Protein AF-A0A267FD23-F1 (afdb_monomer)

Secondary structure (DSSP, 8-state):
--S-SSSTT-------SSPPTT-S---------GGGHHHHHHHHHHHHHHHTTTTTTHHHHTTT--HHHHHHHHHHHHHHHHHHHHHHH--TTGGGGSTTS----

Nearest PDB structures (foldseek):
  6ls4-assembly1_D  TM=9.966E-01  e=1.491E-08  Sus scrofa
  5fnv-assembly1_D  TM=9.984E-01  e=2.695E-08  Rattus norvegicus
  6tiy-assembly1_B  TM=9.929E-01  e=4.327E-08  Drosophila melanogaster
  6mzg-assembly1_B  TM=1.001E+00  e=6.947E-08  Sus scrofa
  7l05-assembly1_D  TM=1.000E+00  e=1.051E-07  Sus scrofa

Solvent-accessible surface area (backbone atoms only — not comparable to full-atom values): 6998 Å² total; per-residue (Å²): 129,96,64,70,76,71,51,75,82,76,78,82,86,87,86,73,94,76,58,63,92,97,46,91,72,84,86,85,88,87,79,93,54,53,71,57,35,59,58,51,51,56,50,47,56,54,47,51,63,37,56,79,66,55,58,74,46,64,69,47,45,71,77,70,48,59,75,63,58,57,54,51,52,52,48,55,53,51,49,55,38,48,53,30,50,51,64,66,73,56,51,66,82,58,63,86,74,66,90,78,82,87,88,88,134

Foldseek 3Di:
DQDAPQDPPPDDDDDDPDDDPPDPDDDDDDDDALCCLVVLVVVLVVLCVCVVVCHPVCVVVVVPDDNVVSVVVSVVSVVSNVVSVCSVPDHNVNVVPPPPDDDDD

Structure (mmCIF, N/CA/C/O backbone):
data_AF-A0A267FD23-F1
#
_entry.id   AF-A0A267FD23-F1
#
loop_
_atom_site.group_PDB
_atom_site.id
_atom_site.type_symbol
_atom_site.label_atom_id
_atom_site.label_alt_id
_atom_site.label_comp_id
_atom_site.label_asym_id
_atom_site.label_entity_id
_atom_site.label_seq_id
_atom_site.pdbx_PDB_ins_code
_atom_site.Cartn_x
_atom_site.Cartn_y
_atom_site.Cartn_z
_atom_site.occupancy
_atom_site.B_iso_or_equiv
_atom_site.auth_seq_id
_atom_site.auth_comp_id
_atom_site.auth_asym_id
_atom_site.auth_atom_id
_atom_site.pdbx_PDB_model_num
ATOM 1 N N . SER A 1 1 ? 4.805 15.159 -13.056 1.00 72.25 1 SER A N 1
ATOM 2 C CA . SER A 1 1 ? 5.492 13.941 -13.534 1.00 72.25 1 SER A CA 1
ATOM 3 C C . SER A 1 1 ? 4.893 12.730 -12.817 1.00 72.25 1 SER A C 1
ATOM 5 O O . SER A 1 1 ? 4.362 12.931 -11.737 1.00 72.25 1 SER A O 1
ATOM 7 N N . TYR A 1 2 ? 4.909 11.516 -13.390 1.00 90.62 2 TYR A N 1
ATOM 8 C CA . TYR A 1 2 ? 4.433 10.282 -12.711 1.00 90.62 2 TYR A CA 1
ATOM 9 C C . TYR A 1 2 ? 5.561 9.459 -12.070 1.00 90.62 2 TYR A C 1
ATOM 11 O O . TYR A 1 2 ? 5.297 8.555 -11.284 1.00 90.62 2 TYR A O 1
ATOM 19 N N . PHE A 1 3 ? 6.808 9.758 -12.426 1.00 94.81 3 PHE A N 1
ATOM 20 C CA . PHE A 1 3 ? 7.998 9.203 -11.796 1.00 94.81 3 PHE A CA 1
ATOM 21 C C . PHE A 1 3 ? 8.659 10.327 -11.009 1.00 94.81 3 PHE A C 1
ATOM 23 O O . PHE A 1 3 ? 8.787 11.437 -11.535 1.00 94.81 3 PHE A O 1
ATOM 30 N N . VAL A 1 4 ? 9.047 10.035 -9.769 1.00 93.06 4 VAL A N 1
ATOM 31 C CA . VAL A 1 4 ? 9.731 10.995 -8.900 1.00 93.06 4 VAL A CA 1
ATOM 32 C C . VAL A 1 4 ? 11.046 11.439 -9.532 1.00 93.06 4 VAL A C 1
ATOM 34 O O . VAL A 1 4 ? 11.776 10.624 -10.101 1.00 93.06 4 VAL A O 1
ATOM 37 N N . GLU A 1 5 ? 11.316 12.738 -9.469 1.00 90.31 5 GLU A N 1
ATOM 38 C CA . GLU A 1 5 ? 12.475 13.356 -10.127 1.00 90.31 5 GLU A CA 1
ATOM 39 C C . GLU A 1 5 ? 13.758 13.186 -9.307 1.00 90.31 5 GLU A C 1
ATOM 41 O O . GLU A 1 5 ? 14.847 13.108 -9.870 1.00 90.31 5 GLU A O 1
ATOM 46 N N . TRP A 1 6 ? 13.602 13.037 -7.994 1.00 88.81 6 TRP A N 1
ATOM 47 C CA . TRP A 1 6 ? 14.671 12.870 -7.020 1.00 88.81 6 TRP A CA 1
ATOM 48 C C . TRP A 1 6 ? 15.291 11.457 -6.988 1.00 88.81 6 TRP A C 1
ATOM 50 O O . TRP A 1 6 ? 16.418 11.280 -6.541 1.00 88.81 6 TRP A O 1
ATOM 60 N N . ILE A 1 7 ? 14.636 10.446 -7.585 1.00 91.62 7 ILE A N 1
ATOM 61 C CA . ILE A 1 7 ? 15.263 9.133 -7.844 1.00 91.62 7 ILE A CA 1
ATOM 62 C C . ILE A 1 7 ? 15.610 9.004 -9.335 1.00 91.62 7 ILE A C 1
ATOM 64 O O . ILE A 1 7 ? 14.776 8.562 -10.138 1.00 91.62 7 ILE A O 1
ATOM 68 N N . PRO A 1 8 ? 16.849 9.321 -9.748 1.00 93.06 8 PRO A N 1
ATOM 69 C CA . PRO A 1 8 ? 17.243 9.223 -11.144 1.00 93.06 8 PRO A CA 1
ATOM 70 C C . PRO A 1 8 ? 17.306 7.761 -11.606 1.00 93.06 8 PRO A C 1
ATOM 72 O O . PRO A 1 8 ? 17.787 6.870 -10.907 1.00 93.06 8 PRO A O 1
ATOM 75 N N . ASN A 1 9 ? 16.895 7.504 -12.851 1.00 93.81 9 ASN A N 1
ATOM 76 C CA . ASN A 1 9 ? 16.937 6.170 -13.470 1.00 93.81 9 ASN A CA 1
ATOM 77 C C . ASN A 1 9 ? 16.197 5.078 -12.661 1.00 93.81 9 ASN A C 1
ATOM 79 O O . ASN A 1 9 ? 16.642 3.923 -12.644 1.00 93.81 9 ASN A O 1
ATOM 83 N N . ASN A 1 10 ? 15.085 5.439 -12.014 1.00 95.38 10 ASN A N 1
ATOM 84 C CA . ASN A 1 10 ? 14.261 4.581 -11.150 1.00 95.38 10 ASN A CA 1
ATOM 85 C C . ASN A 1 10 ? 13.493 3.456 -11.873 1.00 95.38 10 ASN A C 1
ATOM 87 O O . ASN A 1 10 ? 12.913 2.592 -11.221 1.00 95.38 10 ASN A O 1
ATOM 91 N N . VAL A 1 11 ? 13.528 3.405 -13.208 1.00 97.19 11 VAL A N 1
ATOM 92 C CA . VAL A 1 11 ? 12.970 2.298 -13.998 1.00 97.19 11 VAL A CA 1
ATOM 93 C C . VAL A 1 11 ? 14.097 1.399 -14.501 1.00 97.19 11 VAL A C 1
ATOM 95 O O . VAL A 1 11 ? 14.944 1.820 -15.291 1.00 97.19 11 VAL A O 1
ATOM 98 N N . LYS A 1 12 ? 14.095 0.135 -14.065 1.00 97.56 12 LYS A N 1
ATOM 99 C CA . LYS A 1 12 ? 15.013 -0.911 -14.541 1.00 97.56 12 LYS A CA 1
ATOM 100 C C . LYS A 1 12 ? 14.244 -1.976 -15.307 1.00 97.56 12 LYS A C 1
ATOM 102 O O . LYS A 1 12 ? 13.106 -2.294 -14.979 1.00 97.56 12 LYS A O 1
ATOM 107 N N . THR A 1 13 ? 14.875 -2.529 -16.336 1.00 97.81 13 THR A N 1
ATOM 108 C CA . THR A 1 13 ? 14.287 -3.578 -17.173 1.00 97.81 13 THR A CA 1
ATOM 109 C C . THR A 1 13 ? 15.227 -4.774 -17.244 1.00 97.81 13 THR A C 1
ATOM 111 O O . THR A 1 13 ? 16.447 -4.617 -17.262 1.00 97.81 13 THR A O 1
ATOM 114 N N . ALA A 1 14 ? 14.650 -5.974 -17.264 1.00 98.12 14 ALA A N 1
ATOM 115 C CA . ALA A 1 14 ? 15.361 -7.230 -17.456 1.00 98.12 14 ALA A CA 1
ATOM 116 C C . ALA A 1 14 ? 14.642 -8.043 -18.536 1.00 98.12 14 ALA A C 1
ATOM 118 O O . ALA A 1 14 ? 13.412 -8.027 -18.619 1.00 98.12 14 ALA A O 1
ATOM 119 N N . VAL A 1 15 ? 15.413 -8.746 -19.362 1.00 97.94 15 VAL A N 1
ATOM 120 C CA . VAL A 1 15 ? 14.900 -9.599 -20.439 1.00 97.94 15 VAL A CA 1
ATOM 121 C C . VAL A 1 15 ? 15.301 -11.036 -20.139 1.00 97.94 15 VAL A C 1
ATOM 123 O O . VAL A 1 15 ? 16.446 -11.300 -19.780 1.00 97.94 15 VAL A O 1
ATOM 126 N N . CYS A 1 16 ? 14.344 -11.953 -20.259 1.00 97.38 16 CYS A N 1
ATOM 127 C CA . CYS A 1 16 ? 14.546 -13.381 -20.055 1.00 97.38 16 CYS A CA 1
ATOM 128 C C . CYS A 1 16 ? 14.246 -14.127 -21.358 1.00 97.38 16 CYS A C 1
ATOM 130 O O . CYS A 1 16 ? 13.179 -13.935 -21.943 1.00 97.38 16 CYS A O 1
ATOM 132 N N . ASP A 1 17 ? 15.160 -15.003 -21.776 1.00 97.62 17 ASP A N 1
ATOM 133 C CA . ASP A 1 17 ? 15.027 -15.787 -23.012 1.00 97.62 17 ASP A CA 1
ATOM 134 C C . ASP A 1 17 ? 14.012 -16.936 -22.897 1.00 97.62 17 ASP A C 1
ATOM 136 O O . ASP A 1 17 ? 13.594 -17.503 -23.907 1.00 97.62 17 ASP A O 1
ATOM 140 N N . ILE A 1 18 ? 13.615 -17.302 -21.674 1.00 97.38 18 ILE A N 1
ATOM 141 C CA . ILE A 1 18 ? 12.688 -18.404 -21.408 1.00 97.38 18 ILE A CA 1
ATOM 142 C C . ILE A 1 18 ? 11.282 -17.826 -21.176 1.00 97.38 18 ILE A C 1
ATOM 144 O O . ILE A 1 18 ? 11.021 -17.283 -20.098 1.00 97.38 18 ILE A O 1
ATOM 148 N N . PRO A 1 19 ? 10.351 -17.939 -22.145 1.00 96.94 19 PRO A N 1
ATOM 149 C CA . PRO A 1 19 ? 8.994 -17.438 -21.976 1.00 96.94 19 PRO A CA 1
ATOM 150 C C . PRO A 1 19 ? 8.151 -18.366 -21.084 1.00 96.94 19 PRO A C 1
ATOM 152 O O . PRO A 1 19 ? 8.441 -19.562 -20.960 1.00 96.94 19 PRO A O 1
ATOM 155 N N . PRO A 1 20 ? 7.053 -17.861 -20.497 1.00 97.81 20 PRO A N 1
ATOM 156 C CA . PRO A 1 20 ? 6.103 -18.697 -19.778 1.00 97.81 20 PRO A CA 1
ATOM 157 C C . PRO A 1 20 ? 5.374 -19.664 -20.722 1.00 97.81 20 PRO A C 1
ATOM 159 O O . PRO A 1 20 ? 5.205 -19.423 -21.921 1.00 97.81 20 PRO A O 1
ATOM 162 N N . ARG A 1 21 ? 4.896 -20.782 -20.168 1.00 97.69 21 ARG A N 1
ATOM 163 C CA . ARG A 1 21 ? 4.219 -21.833 -20.939 1.00 97.69 21 ARG A CA 1
ATOM 164 C C . ARG A 1 21 ? 2.986 -21.282 -21.665 1.00 97.69 21 ARG A C 1
ATOM 166 O O . ARG A 1 21 ? 2.099 -20.710 -21.046 1.00 97.69 21 ARG A O 1
ATOM 173 N N . GLY A 1 22 ? 2.895 -21.544 -22.969 1.00 97.31 22 GLY A N 1
ATOM 174 C CA . GLY A 1 22 ? 1.724 -21.201 -23.786 1.00 97.31 22 GLY A CA 1
ATOM 175 C C . GLY A 1 22 ? 1.727 -19.783 -24.362 1.00 97.31 22 GLY A C 1
ATOM 176 O O . GLY A 1 22 ? 0.822 -19.452 -25.125 1.00 97.31 22 GLY A O 1
ATOM 177 N N . LEU A 1 23 ? 2.745 -18.970 -24.069 1.00 97.88 23 LEU A N 1
ATOM 178 C CA . LEU A 1 23 ? 2.899 -17.626 -24.622 1.00 97.88 23 LEU A CA 1
ATOM 179 C C . LEU A 1 23 ? 4.240 -17.500 -25.347 1.00 97.88 23 LEU A C 1
ATOM 181 O O . LEU A 1 23 ? 5.243 -18.073 -24.933 1.00 97.88 23 LEU A O 1
ATOM 185 N N . LYS A 1 24 ? 4.257 -16.739 -26.447 1.00 95.94 24 LYS A N 1
ATOM 186 C CA . LYS A 1 24 ? 5.499 -16.424 -27.175 1.00 95.94 24 LYS A CA 1
ATOM 187 C C . LYS A 1 24 ? 6.264 -15.259 -26.548 1.00 95.94 24 LYS A C 1
ATOM 189 O O . LYS A 1 24 ? 7.473 -15.182 -26.706 1.00 95.94 24 LYS A O 1
ATOM 194 N N . MET A 1 25 ? 5.554 -14.350 -25.880 1.00 97.06 25 MET A N 1
ATOM 195 C CA . MET A 1 25 ? 6.101 -13.173 -25.209 1.00 97.06 25 MET A CA 1
ATOM 196 C C . MET A 1 25 ? 5.222 -12.827 -24.007 1.00 97.06 25 MET A C 1
ATOM 198 O O . MET A 1 25 ? 4.006 -13.026 -24.047 1.00 97.06 25 MET A O 1
ATOM 202 N N . SER A 1 26 ? 5.837 -12.285 -22.962 1.00 97.62 26 SER A N 1
ATOM 203 C CA . SER A 1 26 ? 5.163 -11.758 -21.776 1.00 97.62 26 SER A CA 1
ATOM 204 C C . SER A 1 26 ? 5.991 -10.632 -21.166 1.00 97.62 26 SER A C 1
ATOM 206 O O . SER A 1 26 ? 7.198 -10.563 -21.385 1.00 97.62 26 SER A O 1
ATOM 208 N N . SER A 1 27 ? 5.357 -9.795 -20.354 1.00 97.81 27 SER A N 1
ATOM 209 C CA . SER A 1 27 ? 6.034 -8.820 -19.503 1.00 97.81 27 SER A CA 1
ATOM 210 C C . SER A 1 27 ? 5.377 -8.829 -18.127 1.00 97.81 27 SER A C 1
ATOM 212 O O . SER A 1 27 ? 4.164 -9.015 -18.027 1.00 97.81 27 SER A O 1
ATOM 214 N N . THR A 1 28 ? 6.183 -8.636 -17.087 1.00 98.12 28 THR A N 1
ATOM 215 C CA . THR A 1 28 ? 5.725 -8.493 -15.705 1.00 98.12 28 THR A CA 1
ATOM 216 C C . THR A 1 28 ? 6.245 -7.165 -15.185 1.00 98.12 28 THR A C 1
ATOM 218 O O . THR A 1 28 ? 7.439 -6.889 -15.291 1.00 98.12 28 THR A O 1
ATOM 221 N N . PHE A 1 29 ? 5.354 -6.349 -14.629 1.00 98.06 29 PHE A N 1
ATOM 222 C CA . PHE A 1 29 ? 5.699 -5.062 -14.040 1.00 98.06 29 PHE A CA 1
ATOM 223 C C . PHE A 1 29 ? 5.670 -5.164 -12.517 1.00 98.06 29 PHE A C 1
ATOM 225 O O . PHE A 1 29 ? 4.694 -5.646 -11.944 1.00 98.06 29 PHE A O 1
ATOM 232 N N . ILE A 1 30 ? 6.739 -4.698 -11.878 1.00 98.06 30 ILE A N 1
ATOM 233 C CA . ILE A 1 30 ? 6.820 -4.532 -10.429 1.00 98.06 30 ILE A CA 1
ATOM 234 C C . ILE A 1 30 ? 7.013 -3.039 -10.196 1.00 98.06 30 ILE A C 1
ATOM 236 O O . ILE A 1 30 ? 8.062 -2.492 -10.529 1.00 98.06 30 ILE A O 1
ATOM 240 N N . GLY A 1 31 ? 5.977 -2.384 -9.681 1.00 96.81 31 GLY A N 1
ATOM 241 C CA . GLY A 1 31 ? 6.002 -0.961 -9.375 1.00 96.81 31 GLY A CA 1
ATOM 242 C C . GLY A 1 31 ? 5.894 -0.736 -7.878 1.00 96.81 31 GLY A C 1
ATOM 243 O O . GLY A 1 31 ? 4.935 -1.198 -7.265 1.00 96.81 31 GLY A O 1
ATOM 244 N N . ASN A 1 32 ? 6.847 0.001 -7.313 1.00 97.25 32 ASN A N 1
ATOM 245 C CA . ASN A 1 32 ? 6.665 0.644 -6.018 1.00 97.25 32 ASN A CA 1
ATOM 246 C C . ASN A 1 32 ? 6.058 2.030 -6.281 1.00 97.25 32 ASN A C 1
ATOM 248 O O . ASN A 1 32 ? 6.722 2.893 -6.850 1.00 97.25 32 ASN A O 1
ATOM 252 N N . SER A 1 33 ? 4.771 2.20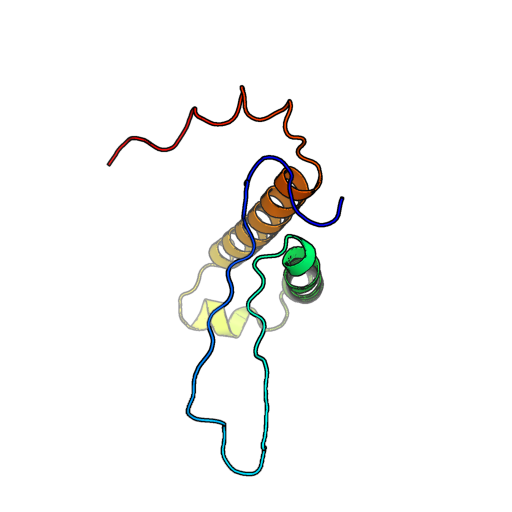1 -5.985 1.00 97.44 33 SER A N 1
ATOM 253 C CA . SER A 1 33 ? 4.016 3.419 -6.290 1.00 97.44 33 SER A CA 1
ATOM 254 C C . SER A 1 33 ? 3.249 3.873 -5.060 1.00 97.44 33 SER A C 1
ATOM 256 O O . SER A 1 33 ? 2.574 3.060 -4.432 1.00 97.44 33 SER A O 1
ATOM 258 N N . THR A 1 34 ? 3.274 5.178 -4.781 1.00 97.44 34 THR A N 1
ATOM 259 C CA . THR A 1 34 ? 2.502 5.814 -3.700 1.00 97.44 34 THR A CA 1
ATOM 260 C C . THR A 1 34 ? 0.997 5.592 -3.837 1.00 97.44 34 THR A C 1
ATOM 262 O O . THR A 1 34 ? 0.282 5.668 -2.843 1.00 97.44 34 THR A O 1
ATOM 265 N N . ALA A 1 35 ? 0.501 5.238 -5.030 1.00 97.25 35 ALA A N 1
ATOM 266 C CA . ALA A 1 35 ? -0.896 4.870 -5.260 1.00 97.25 35 ALA A CA 1
ATOM 267 C C . ALA A 1 35 ? -1.336 3.626 -4.461 1.00 97.25 35 ALA A C 1
ATOM 269 O O . ALA A 1 35 ? -2.531 3.427 -4.242 1.00 97.25 35 ALA A O 1
ATOM 270 N N . ILE A 1 36 ? -0.397 2.805 -3.965 1.00 97.69 36 ILE A N 1
ATOM 271 C CA . ILE A 1 36 ? -0.716 1.671 -3.083 1.00 97.69 36 ILE A CA 1
ATOM 272 C C . ILE A 1 36 ? -1.452 2.110 -1.807 1.00 97.69 36 ILE A C 1
ATOM 274 O O . ILE A 1 36 ? -2.236 1.332 -1.259 1.00 97.69 36 ILE A O 1
ATOM 278 N N . GLN A 1 37 ? -1.288 3.370 -1.384 1.00 96.19 37 GLN A N 1
ATOM 279 C CA . GLN A 1 37 ? -2.015 3.946 -0.254 1.00 96.19 37 GLN A CA 1
ATOM 280 C C . GLN A 1 37 ? -3.541 3.832 -0.405 1.00 96.19 37 GLN A C 1
ATOM 282 O O . G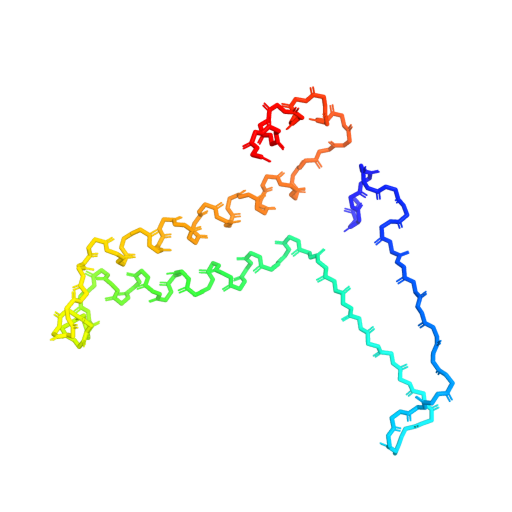LN A 1 37 ? -4.240 3.728 0.595 1.00 96.19 37 GLN A O 1
ATOM 287 N N . GLU A 1 38 ? -4.085 3.802 -1.628 1.00 96.88 38 GLU A N 1
ATOM 288 C CA . GLU A 1 38 ? -5.527 3.634 -1.859 1.00 96.88 38 GLU A CA 1
ATOM 289 C C . GLU A 1 38 ? -6.033 2.267 -1.379 1.00 96.88 38 GLU A C 1
ATOM 291 O O . GLU A 1 38 ? -7.146 2.149 -0.858 1.00 96.88 38 GLU A O 1
ATOM 296 N N . LEU A 1 39 ? -5.206 1.225 -1.519 1.00 98.25 39 LEU A N 1
ATOM 297 C CA . LEU A 1 39 ? -5.519 -0.106 -1.009 1.00 98.25 39 LEU A CA 1
ATOM 298 C C . LEU A 1 39 ? -5.570 -0.086 0.519 1.00 98.25 39 LEU A C 1
ATOM 300 O O . LEU A 1 39 ? -6.529 -0.608 1.091 1.00 98.25 39 LEU A O 1
ATOM 304 N N . PHE A 1 40 ? -4.580 0.537 1.163 1.00 97.94 40 PHE A N 1
ATOM 305 C CA . PHE A 1 40 ? -4.531 0.665 2.619 1.00 97.94 40 PHE A CA 1
ATOM 306 C C . PHE A 1 40 ? -5.679 1.523 3.157 1.00 97.94 40 PHE A C 1
ATOM 308 O O . PHE A 1 40 ? -6.364 1.081 4.072 1.00 97.94 40 PHE A O 1
ATOM 315 N N . LYS A 1 41 ? -5.993 2.666 2.527 1.00 97.62 41 LYS A N 1
ATOM 316 C CA . LYS A 1 41 ? -7.164 3.499 2.866 1.00 97.62 41 LYS A CA 1
ATOM 317 C C . LYS A 1 41 ? -8.457 2.684 2.839 1.00 97.62 41 LYS A C 1
ATOM 319 O O . LYS A 1 41 ? -9.226 2.725 3.793 1.00 97.62 41 LYS A O 1
ATOM 324 N N . ARG A 1 42 ? -8.670 1.868 1.799 1.00 98.31 42 ARG A N 1
ATOM 325 C CA . ARG A 1 42 ? -9.863 1.011 1.693 1.00 98.31 42 ARG A CA 1
ATOM 326 C C . ARG A 1 42 ? -9.953 -0.025 2.818 1.00 98.31 42 ARG A C 1
ATOM 328 O O . ARG A 1 42 ? -11.048 -0.296 3.305 1.00 98.31 42 ARG A O 1
ATOM 335 N N . VAL A 1 43 ? -8.832 -0.643 3.194 1.00 98.06 43 VAL A N 1
ATOM 336 C CA . VAL A 1 43 ? -8.797 -1.613 4.303 1.00 98.06 43 VAL A CA 1
ATOM 337 C C . VAL A 1 43 ? -9.023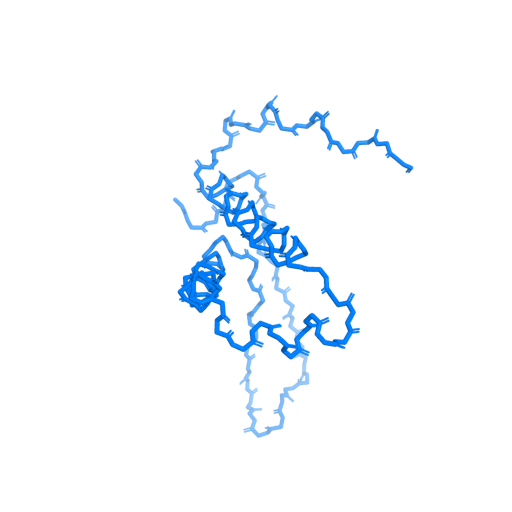 -0.905 5.639 1.00 98.06 43 VAL A C 1
ATOM 339 O O . VAL A 1 43 ? -9.851 -1.370 6.419 1.00 98.06 43 VAL A O 1
ATOM 342 N N . SER A 1 44 ? -8.367 0.237 5.857 1.00 97.19 44 SER A N 1
ATOM 343 C CA . SER A 1 44 ? -8.525 1.079 7.046 1.00 97.19 44 SER A CA 1
ATOM 344 C C . SER A 1 44 ? -9.987 1.495 7.235 1.00 97.19 44 SER A C 1
ATOM 346 O O . SER A 1 44 ? -10.573 1.215 8.273 1.00 97.19 44 SER A O 1
ATOM 348 N N . GLU A 1 45 ? -10.664 2.001 6.197 1.00 97.75 45 GLU A N 1
ATOM 349 C CA . GLU A 1 45 ? -12.086 2.375 6.274 1.00 97.75 45 GLU A CA 1
ATOM 350 C C . GLU A 1 45 ? -13.000 1.216 6.711 1.00 97.75 45 GLU A C 1
ATOM 352 O O . GLU A 1 45 ? -13.902 1.395 7.538 1.00 97.75 45 GLU A O 1
ATOM 357 N N . GLN A 1 46 ? -12.775 0.014 6.168 1.00 98.12 46 GLN A N 1
ATOM 358 C CA . GLN A 1 46 ? -13.536 -1.182 6.540 1.00 98.12 46 GLN A CA 1
ATOM 359 C C . GLN A 1 46 ? -13.234 -1.616 7.975 1.00 98.12 46 GLN A C 1
ATOM 361 O O . GLN A 1 46 ? -14.157 -1.945 8.726 1.00 98.12 46 GLN A O 1
ATOM 366 N N . PHE A 1 47 ? -11.957 -1.589 8.356 1.00 98.00 47 PHE A N 1
ATOM 367 C CA . PHE A 1 47 ? -11.504 -1.883 9.706 1.00 98.00 47 PHE A CA 1
ATOM 368 C C . PHE A 1 47 ? -12.145 -0.924 10.710 1.00 98.00 47 PHE A C 1
ATOM 370 O O . PHE A 1 47 ? -12.861 -1.375 11.603 1.00 98.00 47 PHE A O 1
ATOM 377 N N . THR A 1 48 ? -12.003 0.388 10.511 1.00 97.38 48 THR A N 1
ATOM 378 C CA . THR A 1 48 ? -12.569 1.432 11.370 1.00 97.38 48 THR A CA 1
ATOM 379 C C . THR A 1 48 ? -14.084 1.266 11.517 1.00 97.38 48 THR A C 1
ATOM 381 O O . THR A 1 48 ? -14.628 1.394 12.616 1.00 97.38 48 THR A O 1
ATOM 384 N N . ALA A 1 49 ? -14.803 0.948 10.432 1.00 97.81 49 ALA A N 1
ATOM 385 C CA . ALA A 1 49 ? -16.251 0.735 10.473 1.00 97.81 49 ALA A CA 1
ATOM 386 C C . ALA A 1 49 ? -16.662 -0.453 11.366 1.00 97.81 49 ALA A C 1
ATOM 388 O O . ALA A 1 49 ? -17.676 -0.375 12.070 1.00 97.81 49 ALA A O 1
ATOM 389 N N . MET A 1 50 ? -15.884 -1.538 11.349 1.00 98.00 50 MET A N 1
ATOM 390 C CA . MET A 1 50 ? -16.108 -2.727 12.177 1.00 98.00 50 MET A CA 1
ATOM 391 C C . MET A 1 50 ? -15.662 -2.503 13.625 1.00 98.00 50 MET A C 1
ATOM 393 O O . MET A 1 50 ? -16.420 -2.786 14.560 1.00 98.00 50 MET A O 1
ATOM 397 N N . PHE A 1 51 ? -14.466 -1.944 13.807 1.00 97.31 51 PHE A N 1
ATOM 398 C CA . PHE A 1 51 ? -13.830 -1.728 15.101 1.00 97.31 51 PHE A CA 1
ATOM 399 C C . PHE A 1 51 ? -14.604 -0.721 15.958 1.00 97.31 51 PHE A C 1
ATOM 401 O O . PHE A 1 51 ? -14.892 -1.001 17.120 1.00 97.31 51 PHE A O 1
ATOM 408 N N . ARG A 1 52 ? -15.121 0.368 15.364 1.00 97.06 52 ARG A N 1
ATOM 409 C CA . ARG A 1 52 ? -16.011 1.324 16.061 1.00 97.06 52 ARG A CA 1
ATOM 410 C C . ARG A 1 52 ? -17.274 0.685 16.638 1.00 97.06 52 ARG A C 1
ATOM 412 O O . ARG A 1 52 ? -17.853 1.212 17.584 1.00 97.06 52 ARG A O 1
ATOM 419 N N . ARG A 1 53 ? -17.735 -0.429 16.063 1.00 97.81 53 ARG A N 1
ATOM 420 C CA . ARG A 1 53 ? -18.898 -1.190 16.549 1.00 97.81 53 ARG A CA 1
ATOM 421 C C . ARG A 1 53 ? -18.501 -2.344 17.469 1.00 97.81 53 ARG A C 1
ATOM 423 O O . ARG A 1 53 ? -19.383 -3.078 17.910 1.00 97.81 53 ARG A O 1
ATOM 430 N N . LYS A 1 54 ? -17.200 -2.531 17.717 1.00 96.38 54 LYS A N 1
ATOM 431 C CA . LYS A 1 54 ? -16.608 -3.681 18.413 1.00 96.38 54 LYS A CA 1
ATOM 432 C C . LYS A 1 54 ? -17.113 -5.024 17.865 1.00 96.38 54 LYS A C 1
ATOM 434 O O . LYS A 1 54 ? -17.279 -5.998 18.600 1.00 96.38 54 LYS A O 1
ATOM 439 N N . ALA A 1 55 ? -17.403 -5.075 16.562 1.00 97.50 55 ALA A N 1
ATOM 440 C CA . ALA A 1 55 ? -17.961 -6.259 15.924 1.00 97.50 55 ALA A CA 1
ATOM 441 C C . ALA A 1 55 ? -16.901 -7.369 15.859 1.00 97.50 55 ALA A C 1
ATOM 443 O O . ALA A 1 55 ? -15.797 -7.137 15.382 1.00 97.50 55 ALA A O 1
ATOM 444 N N . PHE A 1 56 ? -17.244 -8.568 16.341 1.00 97.12 56 PHE A N 1
ATOM 445 C CA . PHE A 1 56 ? -16.360 -9.749 16.401 1.00 97.12 56 PHE A CA 1
ATOM 446 C C . PHE A 1 56 ? -15.067 -9.591 17.222 1.00 97.12 56 PHE A C 1
ATOM 448 O O . PHE A 1 56 ? -14.276 -10.527 17.277 1.00 97.12 56 PHE A O 1
ATOM 455 N N . LEU A 1 57 ? -14.888 -8.480 17.944 1.00 97.00 57 LEU A N 1
ATOM 456 C CA . LEU A 1 57 ? -13.669 -8.200 18.712 1.00 97.00 57 LEU A CA 1
ATOM 457 C C . LEU A 1 57 ? -13.357 -9.290 19.758 1.00 97.00 57 LEU A C 1
ATOM 459 O O . LEU A 1 57 ? -12.207 -9.679 19.929 1.00 97.00 57 LEU A O 1
ATOM 463 N N . HIS A 1 58 ? -14.397 -9.851 20.386 1.00 96.69 58 HIS A N 1
ATOM 464 C CA . HIS A 1 58 ? -14.271 -10.910 21.395 1.00 96.69 58 HIS A CA 1
ATOM 465 C C . HIS A 1 58 ? -13.559 -12.186 20.913 1.00 96.69 58 HIS A C 1
ATOM 467 O O . HIS A 1 58 ? -13.056 -12.932 21.746 1.00 96.69 58 HIS A O 1
ATOM 473 N N . TRP A 1 59 ? -13.516 -12.458 19.603 1.00 97.94 59 TRP A N 1
ATOM 474 C CA . TRP A 1 59 ? -12.769 -13.604 19.068 1.00 97.94 59 TRP A CA 1
ATOM 475 C C . TRP A 1 59 ? -11.262 -13.420 19.187 1.00 97.94 59 TRP A C 1
ATOM 477 O O . TRP A 1 59 ? -10.546 -14.400 19.310 1.00 97.94 59 TRP A O 1
ATOM 487 N N . TYR A 1 60 ? -10.792 -12.177 19.176 1.00 98.00 60 TYR A N 1
ATOM 488 C CA . TYR A 1 60 ? -9.375 -11.858 19.285 1.00 98.00 60 TYR A CA 1
ATOM 489 C C . TYR A 1 60 ? -8.981 -11.669 20.746 1.00 98.00 60 TYR A C 1
ATOM 491 O O . TYR A 1 60 ? -8.019 -12.271 21.216 1.00 98.00 60 TYR A O 1
ATOM 499 N N . THR A 1 61 ? -9.784 -10.923 21.511 1.00 97.06 61 THR A N 1
ATOM 500 C CA . THR A 1 61 ? -9.509 -10.725 22.941 1.00 97.06 61 THR A CA 1
ATOM 501 C C . THR A 1 61 ? -9.690 -12.009 23.755 1.00 97.06 61 THR A C 1
ATOM 503 O O . THR A 1 61 ? -9.061 -12.175 24.795 1.00 97.06 61 THR A O 1
ATOM 506 N N . GLY A 1 62 ? -10.518 -12.950 23.282 1.00 96.56 62 GLY A N 1
ATOM 507 C CA . GLY A 1 62 ? -10.660 -14.285 23.871 1.00 96.56 62 GLY A CA 1
ATOM 508 C C . GLY A 1 62 ? -9.410 -15.162 23.740 1.00 96.56 62 GLY A C 1
ATOM 509 O O .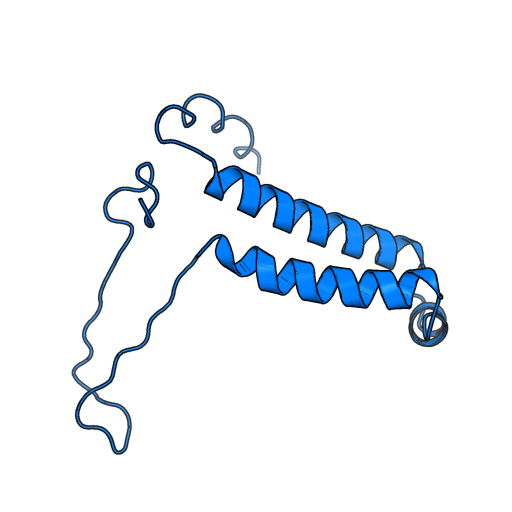 GLY A 1 62 ? -9.198 -16.028 24.583 1.00 96.56 62 GLY A O 1
ATOM 510 N N . GLU A 1 63 ? -8.563 -14.894 22.743 1.00 97.75 63 GLU A N 1
ATOM 511 C CA . GLU A 1 63 ? -7.277 -15.574 22.528 1.00 97.75 63 GLU A CA 1
ATOM 512 C C . GLU A 1 63 ? -6.103 -14.849 23.219 1.00 97.75 63 GLU A C 1
ATOM 514 O O . GLU A 1 63 ? -4.956 -15.276 23.109 1.00 97.75 63 GLU A O 1
ATOM 519 N N . GLY A 1 64 ? -6.381 -13.771 23.965 1.00 96.31 64 GLY A N 1
ATOM 520 C CA . GLY A 1 64 ? -5.393 -13.043 24.771 1.00 96.31 64 GLY A CA 1
ATOM 521 C C . GLY A 1 64 ? -4.887 -11.728 24.173 1.00 96.31 64 GLY A C 1
ATOM 522 O O . GLY A 1 64 ? -4.003 -11.120 24.767 1.00 96.31 64 GLY A O 1
ATOM 523 N N . MET A 1 65 ? -5.443 -11.285 23.043 1.00 97.88 65 MET A N 1
ATOM 524 C CA . MET A 1 65 ? -5.116 -9.994 22.423 1.00 97.88 65 MET A CA 1
ATOM 525 C C . MET A 1 65 ? -5.721 -8.818 23.213 1.00 97.88 65 MET A C 1
ATOM 527 O O . MET A 1 65 ? -6.859 -8.917 23.681 1.00 97.88 65 MET A O 1
ATOM 531 N N . ASP A 1 66 ? -5.015 -7.690 23.330 1.00 96.69 66 ASP A N 1
ATOM 532 C 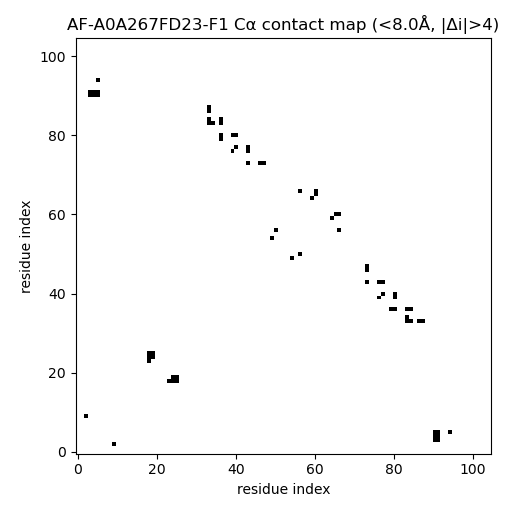CA . ASP A 1 66 ? -5.580 -6.458 23.907 1.00 96.69 66 ASP A CA 1
ATOM 533 C C . ASP A 1 66 ? -6.313 -5.630 22.831 1.00 96.69 66 ASP A C 1
ATOM 535 O O . ASP A 1 66 ? -5.920 -5.592 21.666 1.00 96.69 66 ASP A O 1
ATOM 539 N N . GLU A 1 67 ? -7.386 -4.931 23.210 1.00 94.69 67 GLU A N 1
ATOM 540 C CA . GLU A 1 67 ? -8.069 -3.979 22.323 1.00 94.69 67 GLU A CA 1
ATOM 541 C C . GLU A 1 67 ? -7.139 -2.818 21.911 1.00 94.69 67 GLU A C 1
ATOM 543 O O . GLU A 1 67 ? -7.302 -2.243 20.833 1.00 94.69 67 GLU A O 1
ATOM 548 N N . MET A 1 68 ? -6.135 -2.493 22.729 1.00 96.62 68 MET A N 1
ATOM 549 C CA . MET A 1 68 ? -5.115 -1.496 22.408 1.00 96.62 68 MET A CA 1
ATOM 550 C C . MET A 1 68 ? -4.292 -1.886 21.175 1.00 96.62 68 MET A C 1
ATOM 552 O O . MET A 1 68 ? -4.037 -1.023 20.340 1.00 96.62 68 MET A O 1
ATOM 556 N N . GLU A 1 69 ? -3.997 -3.174 20.975 1.00 97.75 69 GLU A N 1
ATOM 557 C CA . GLU A 1 69 ? -3.241 -3.652 19.806 1.00 97.75 69 GLU A CA 1
ATOM 558 C C . GLU A 1 69 ? -3.984 -3.381 18.482 1.00 97.75 69 GLU A C 1
ATOM 560 O O . GLU A 1 69 ? -3.370 -3.122 17.449 1.00 97.75 69 GLU A O 1
ATOM 565 N N . PHE A 1 70 ? -5.323 -3.366 18.498 1.00 97.56 70 PHE A N 1
ATOM 566 C CA . PHE A 1 70 ? -6.125 -2.958 17.337 1.00 97.56 70 PHE A CA 1
ATOM 567 C C . PHE A 1 70 ? -5.972 -1.470 17.025 1.00 97.56 70 PHE A C 1
ATOM 569 O O . PHE A 1 70 ? -5.950 -1.081 15.859 1.00 97.56 70 PHE A O 1
ATOM 576 N N . THR A 1 71 ? -5.881 -0.645 18.067 1.00 96.38 71 THR A N 1
ATOM 577 C CA . THR A 1 71 ? -5.726 0.808 17.931 1.00 96.38 71 THR A CA 1
ATOM 578 C C . THR A 1 71 ? -4.321 1.149 17.437 1.00 96.38 71 THR A C 1
ATOM 580 O O . THR A 1 71 ? -4.167 2.012 16.576 1.00 96.38 71 THR A O 1
ATOM 583 N N . GLU A 1 72 ? -3.305 0.433 17.920 1.00 97.88 72 GLU A N 1
ATOM 584 C CA . GLU A 1 72 ? -1.926 0.536 17.433 1.00 97.88 72 GLU A CA 1
ATOM 585 C C . GLU A 1 72 ? -1.838 0.162 15.950 1.00 97.88 72 GLU A C 1
ATOM 587 O O . GLU A 1 72 ? -1.357 0.959 15.146 1.00 97.88 72 GLU A O 1
ATOM 592 N N . ALA A 1 73 ? -2.412 -0.980 15.554 1.00 98.00 73 ALA A N 1
ATOM 593 C CA . ALA A 1 73 ? -2.436 -1.403 14.156 1.00 98.00 73 ALA A CA 1
ATOM 594 C C . ALA A 1 73 ? -3.183 -0.416 13.237 1.00 98.00 73 ALA A C 1
ATOM 596 O O . ALA A 1 73 ? -2.749 -0.174 12.108 1.00 98.00 73 ALA A O 1
ATOM 597 N N . GLU A 1 74 ? -4.295 0.171 13.700 1.00 97.12 74 GLU A N 1
ATOM 598 C CA . GLU A 1 74 ? -5.005 1.230 12.969 1.00 97.12 74 GLU A CA 1
ATOM 599 C C . GLU A 1 74 ? -4.129 2.476 12.802 1.00 97.12 74 GLU A C 1
ATOM 601 O O . GLU A 1 74 ? -4.059 3.028 11.702 1.00 97.12 74 GLU A O 1
ATOM 606 N N . SER A 1 75 ? -3.432 2.893 13.865 1.00 97.44 75 SER A N 1
ATOM 607 C CA . SER A 1 75 ? -2.503 4.026 13.823 1.00 97.44 75 SER A CA 1
ATOM 608 C C . SER A 1 75 ? -1.381 3.776 12.825 1.00 97.44 75 SER A C 1
ATOM 610 O O . SER A 1 75 ? -1.230 4.558 11.894 1.00 97.44 75 SER A O 1
ATOM 612 N N . ASN A 1 76 ? -0.678 2.644 12.929 1.00 97.81 76 ASN A N 1
ATOM 613 C CA . ASN A 1 76 ? 0.437 2.330 12.034 1.00 97.81 76 ASN A CA 1
ATOM 614 C C . ASN A 1 76 ? 0.008 2.285 10.562 1.00 97.81 76 ASN A C 1
ATOM 616 O O . ASN A 1 76 ? 0.753 2.704 9.678 1.00 97.81 76 ASN A O 1
ATOM 620 N N . MET A 1 77 ? -1.204 1.798 10.275 1.00 97.88 77 MET A N 1
ATOM 621 C CA . MET A 1 77 ? -1.730 1.801 8.910 1.00 97.88 77 MET A CA 1
ATOM 622 C C . MET A 1 77 ? -1.984 3.222 8.391 1.00 97.88 77 MET A C 1
ATOM 624 O O . MET A 1 77 ? -1.740 3.497 7.215 1.00 97.88 77 MET A O 1
ATOM 628 N N . ASN A 1 78 ? -2.469 4.124 9.246 1.00 96.31 78 ASN A N 1
ATOM 629 C CA . ASN A 1 78 ? -2.691 5.527 8.894 1.00 96.31 78 ASN A CA 1
ATOM 630 C C . ASN A 1 78 ? -1.373 6.305 8.760 1.00 96.31 78 ASN A C 1
ATOM 632 O O . ASN A 1 78 ? -1.267 7.156 7.873 1.00 96.31 78 ASN A O 1
ATOM 636 N N . ASP A 1 79 ? -0.373 5.982 9.578 1.00 97.75 79 ASP A N 1
ATOM 637 C CA . ASP A 1 79 ? 0.976 6.544 9.489 1.00 97.75 79 ASP A CA 1
ATOM 638 C C . ASP A 1 79 ? 1.613 6.164 8.144 1.00 97.75 79 ASP A C 1
ATOM 640 O O . ASP A 1 79 ? 1.983 7.046 7.373 1.00 97.75 79 ASP A O 1
ATOM 644 N N . LEU A 1 80 ? 1.567 4.880 7.763 1.00 97.25 80 LEU A N 1
ATOM 645 C CA . LEU A 1 80 ? 2.056 4.407 6.460 1.00 97.25 80 LEU A CA 1
ATOM 646 C C . LEU A 1 80 ? 1.354 5.095 5.275 1.00 97.25 80 LEU A C 1
ATOM 648 O O . LEU A 1 80 ? 1.972 5.443 4.269 1.00 97.25 80 L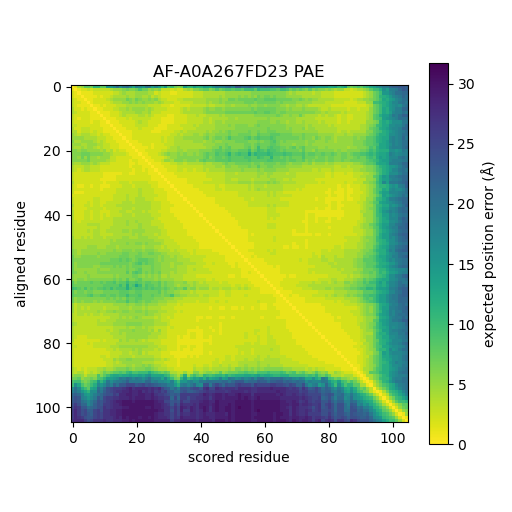EU A O 1
ATOM 652 N N . VAL A 1 81 ? 0.036 5.293 5.364 1.00 97.12 81 VAL A N 1
ATOM 653 C CA . VAL A 1 81 ? -0.714 6.048 4.346 1.00 97.12 81 VAL A CA 1
ATOM 654 C C . VAL A 1 81 ? -0.221 7.495 4.257 1.00 97.12 81 VAL A C 1
ATOM 656 O O . VAL A 1 81 ? -0.141 8.042 3.155 1.00 97.12 81 VAL A O 1
ATOM 659 N N . SER A 1 82 ? 0.106 8.105 5.395 1.00 96.00 82 SER A N 1
ATOM 660 C CA . SER A 1 82 ? 0.591 9.483 5.472 1.00 96.00 82 SER A CA 1
ATOM 661 C C . SER A 1 82 ? 2.002 9.617 4.897 1.00 96.00 82 SER A C 1
ATOM 663 O O . SER A 1 82 ? 2.240 10.537 4.119 1.00 96.00 82 SER A O 1
ATOM 665 N N . GLU A 1 83 ? 2.892 8.660 5.163 1.00 96.38 83 GLU A N 1
ATOM 666 C CA . GLU A 1 83 ? 4.229 8.587 4.555 1.00 96.38 83 GLU A CA 1
ATOM 667 C C . GLU A 1 83 ? 4.148 8.508 3.022 1.00 96.3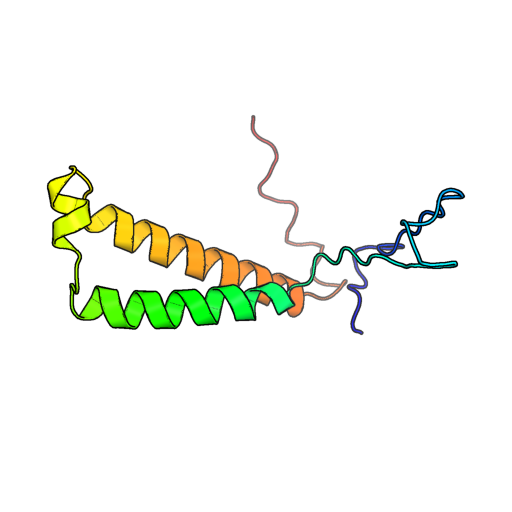8 83 GLU A C 1
ATOM 669 O O . GLU A 1 83 ? 4.806 9.267 2.308 1.00 96.38 83 GLU A O 1
ATOM 674 N N . TYR A 1 84 ? 3.276 7.649 2.476 1.00 96.62 84 TYR A N 1
ATOM 675 C CA . TYR A 1 84 ? 3.072 7.588 1.025 1.00 96.62 84 TYR A CA 1
ATOM 676 C C . TYR A 1 84 ? 2.532 8.896 0.444 1.00 96.62 84 TYR A C 1
ATOM 678 O O . TYR A 1 84 ? 2.888 9.251 -0.680 1.00 96.62 84 TYR A O 1
ATOM 686 N N . GLN A 1 85 ? 1.664 9.600 1.174 1.00 95.19 85 GLN A N 1
ATOM 687 C CA . GLN A 1 85 ? 1.161 10.904 0.751 1.00 95.19 85 GLN A CA 1
ATOM 688 C C . GLN A 1 85 ? 2.283 11.952 0.749 1.00 95.19 85 GLN A C 1
ATOM 690 O O . GLN A 1 85 ? 2.415 12.681 -0.230 1.00 95.19 85 GLN A O 1
ATOM 695 N N . GLN A 1 86 ? 3.131 11.965 1.780 1.00 94.50 86 GLN A N 1
ATOM 696 C CA . GLN A 1 86 ? 4.287 12.856 1.874 1.00 94.50 86 GLN A CA 1
ATOM 697 C C . GLN A 1 86 ? 5.226 12.687 0.673 1.00 94.50 86 GLN A C 1
ATOM 699 O O . GLN A 1 86 ? 5.526 13.666 -0.004 1.00 94.50 86 GLN A O 1
ATOM 704 N N . TYR A 1 87 ? 5.632 11.457 0.338 1.00 91.69 87 TYR A N 1
ATOM 705 C CA . TYR A 1 87 ? 6.510 11.218 -0.817 1.00 91.69 87 TYR A CA 1
ATOM 706 C C . TYR A 1 87 ? 5.838 11.458 -2.172 1.00 91.69 87 TYR A C 1
ATOM 708 O O . TYR A 1 87 ? 6.526 11.702 -3.163 1.00 91.69 87 TYR A O 1
ATOM 716 N N . GLN A 1 88 ? 4.509 11.365 -2.243 1.00 92.38 88 GLN A N 1
ATOM 717 C CA . GLN A 1 88 ? 3.772 11.679 -3.464 1.00 92.38 88 GLN A CA 1
ATOM 718 C C . GLN A 1 88 ? 3.779 13.179 -3.767 1.00 92.38 88 GLN A C 1
ATOM 720 O O . GLN A 1 88 ? 3.819 13.558 -4.938 1.00 92.38 88 GLN A O 1
ATOM 725 N N . ASP A 1 89 ? 3.725 14.002 -2.721 1.00 91.12 89 ASP A N 1
ATOM 726 C CA . ASP A 1 89 ? 3.705 15.459 -2.832 1.00 91.12 89 ASP A CA 1
ATOM 727 C C . ASP A 1 89 ? 5.123 16.068 -2.817 1.00 91.12 89 ASP A C 1
ATOM 729 O O . ASP A 1 89 ? 5.291 17.219 -3.217 1.00 91.12 89 ASP A O 1
ATOM 733 N N . ALA A 1 90 ? 6.136 15.291 -2.411 1.00 89.00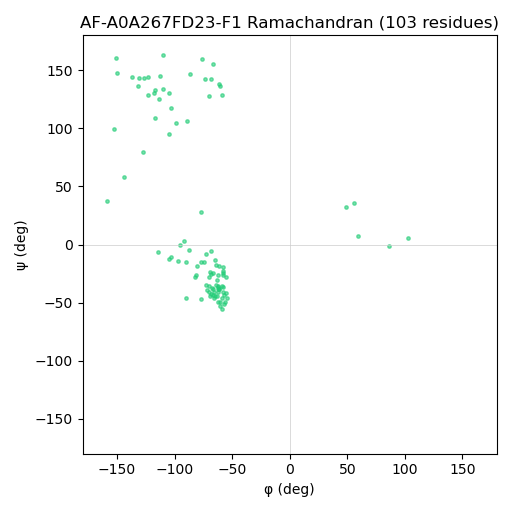 90 ALA A N 1
ATOM 734 C CA . ALA A 1 90 ? 7.536 15.706 -2.356 1.00 89.00 90 ALA A CA 1
ATOM 735 C C . ALA A 1 90 ? 8.104 16.081 -3.732 1.00 89.00 90 ALA A C 1
ATOM 737 O O . ALA A 1 90 ? 7.918 15.382 -4.737 1.00 89.00 90 ALA A O 1
ATOM 738 N N . THR A 1 91 ? 8.877 17.163 -3.759 1.00 83.75 91 THR A N 1
ATOM 739 C CA . THR A 1 91 ? 9.595 17.637 -4.942 1.00 83.75 91 THR A CA 1
ATOM 740 C C . THR A 1 91 ? 11.102 17.445 -4.785 1.00 83.75 91 THR A C 1
ATOM 742 O O . THR A 1 91 ? 11.606 17.243 -3.686 1.00 83.75 91 THR A O 1
ATOM 745 N N . ALA A 1 92 ? 11.855 17.506 -5.888 1.00 75.56 92 ALA A N 1
ATOM 746 C CA . ALA A 1 92 ? 13.317 17.386 -5.837 1.00 75.56 92 ALA A CA 1
ATOM 747 C C . ALA A 1 92 ? 14.007 18.538 -5.074 1.00 75.56 92 ALA A C 1
ATOM 749 O O . ALA A 1 92 ? 15.182 18.435 -4.743 1.00 75.56 92 ALA A O 1
ATOM 750 N N . GLU A 1 93 ? 13.295 19.632 -4.793 1.00 69.81 93 GLU A N 1
ATOM 751 C CA . GLU A 1 93 ? 13.804 20.743 -3.980 1.00 69.81 93 GLU A CA 1
ATOM 752 C C . GLU A 1 93 ? 13.704 20.452 -2.469 1.00 69.81 93 GLU A C 1
ATOM 754 O O . GLU A 1 93 ? 14.440 21.053 -1.689 1.00 69.81 93 GLU A O 1
ATOM 759 N N . ASP A 1 94 ? 12.865 19.488 -2.066 1.00 65.19 94 ASP A N 1
ATOM 760 C CA . ASP A 1 94 ? 12.591 19.142 -0.663 1.00 65.19 94 ASP A CA 1
ATOM 761 C C . ASP A 1 94 ? 13.585 18.110 -0.075 1.00 65.19 94 ASP A C 1
ATOM 763 O O . ASP A 1 94 ? 13.543 17.813 1.118 1.00 65.19 94 ASP A O 1
ATOM 767 N N . GLU A 1 95 ? 14.512 17.562 -0.878 1.00 54.19 95 GLU A N 1
ATOM 768 C CA . GLU A 1 95 ? 15.483 16.532 -0.445 1.00 54.19 95 GLU A CA 1
ATOM 769 C C . GLU A 1 95 ? 16.483 17.015 0.624 1.00 54.19 95 GLU A C 1
ATOM 771 O O . GLU A 1 95 ? 17.100 16.200 1.306 1.00 54.19 95 GLU A O 1
ATOM 776 N N . GLY A 1 96 ? 16.645 18.328 0.809 1.00 49.16 96 GLY A N 1
ATOM 777 C CA . GLY A 1 96 ? 17.605 18.896 1.763 1.00 49.16 96 GLY A CA 1
ATOM 778 C C . GLY A 1 96 ? 17.230 18.757 3.245 1.00 49.16 96 GLY A C 1
ATOM 779 O O . GLY A 1 96 ? 18.050 19.102 4.095 1.00 49.16 96 GLY A O 1
ATOM 780 N N . GLU A 1 97 ? 16.019 18.289 3.569 1.00 48.72 97 GLU A N 1
ATOM 781 C CA . GLU A 1 97 ? 15.493 18.268 4.946 1.00 48.72 97 GLU A CA 1
ATOM 782 C C . GLU A 1 97 ? 15.261 16.855 5.521 1.00 48.72 97 GLU A C 1
ATOM 784 O O . GLU A 1 97 ? 14.970 16.733 6.708 1.00 48.72 97 GLU A O 1
ATOM 789 N N . VAL A 1 98 ? 15.412 15.784 4.726 1.00 48.38 98 VAL A N 1
ATOM 790 C CA . VAL A 1 98 ? 14.946 14.426 5.101 1.00 48.38 98 VAL A CA 1
ATOM 791 C C . VAL A 1 98 ? 16.079 13.462 5.517 1.00 48.38 98 VAL A C 1
ATOM 793 O O . VAL A 1 98 ? 15.809 12.435 6.131 1.00 48.38 98 VAL A O 1
ATOM 796 N N . GLU A 1 99 ? 17.359 13.786 5.291 1.00 45.12 99 GLU A N 1
ATOM 797 C CA . GLU A 1 99 ? 18.511 12.909 5.626 1.00 45.12 99 GLU A CA 1
ATOM 798 C C . GLU A 1 99 ? 18.899 12.877 7.132 1.00 45.12 99 GLU A C 1
ATOM 800 O O . GLU A 1 99 ? 20.063 12.684 7.481 1.00 45.12 99 GLU A O 1
ATOM 805 N N . GLY A 1 100 ? 17.956 13.102 8.054 1.00 43.12 100 GLY A N 1
ATOM 806 C CA . GLY A 1 100 ? 18.247 13.330 9.478 1.00 43.12 100 GLY A CA 1
ATOM 807 C C . GLY A 1 100 ? 17.995 12.179 10.457 1.00 43.12 100 GLY A C 1
ATOM 808 O O . GLY A 1 100 ? 18.395 12.309 11.612 1.00 43.12 100 GLY A O 1
ATOM 809 N N . GLU A 1 101 ? 17.335 11.086 10.064 1.00 46.31 101 GLU A N 1
ATOM 810 C CA . GLU A 1 101 ? 16.870 10.072 11.027 1.00 46.31 101 GLU A CA 1
ATOM 811 C C . GLU A 1 101 ? 16.963 8.635 10.487 1.00 46.31 101 GLU A C 1
ATOM 813 O O . GLU A 1 101 ? 15.954 7.954 10.431 1.00 46.31 101 GLU A O 1
ATOM 818 N N . GLU A 1 102 ? 18.142 8.139 10.082 1.00 45.22 102 GLU A N 1
ATOM 819 C CA . GLU A 1 102 ? 18.315 6.680 9.876 1.00 45.22 102 GLU A CA 1
ATOM 820 C C . GLU A 1 102 ? 19.780 6.167 9.908 1.00 45.22 102 GLU A C 1
ATOM 822 O O . GLU A 1 102 ? 20.147 5.234 9.199 1.00 45.22 102 GLU A O 1
ATOM 827 N N . GLU A 1 103 ? 20.638 6.715 10.780 1.00 43.12 103 GLU A N 1
ATOM 828 C CA . GLU A 1 103 ? 21.903 6.056 11.170 1.00 43.12 103 GLU A CA 1
ATOM 829 C C . GLU A 1 103 ? 22.033 5.958 12.700 1.00 43.12 103 GLU A C 1
ATOM 831 O O . GLU A 1 103 ? 22.756 6.737 13.305 1.00 43.12 103 GLU A O 1
ATOM 836 N N . GLU A 1 104 ? 21.368 4.979 13.329 1.00 36.81 104 GLU A N 1
ATOM 837 C CA . GLU A 1 104 ? 21.869 4.301 14.543 1.00 36.81 104 GLU A CA 1
ATOM 838 C C . GLU A 1 104 ? 21.304 2.864 14.644 1.00 36.81 104 GLU A C 1
ATOM 840 O O . GLU A 1 104 ? 20.177 2.668 15.099 1.00 36.81 104 GLU A O 1
ATOM 845 N N . ALA A 1 105 ? 22.103 1.861 14.239 1.00 35.75 105 ALA A N 1
ATOM 846 C CA . ALA A 1 105 ? 22.160 0.501 14.815 1.00 35.75 105 ALA A CA 1
ATOM 847 C C . ALA A 1 105 ? 23.375 -0.288 14.290 1.00 35.75 105 ALA A C 1
ATOM 849 O O . ALA A 1 105 ? 23.485 -0.475 13.058 1.00 35.75 105 ALA A O 1
#

pLDDT: mean 90.02, std 16.4, range [35.75, 98.31]

InterPro domains:
  IPR002453 Beta tubulin [PR01163] (9-32)
  IPR002453 Beta tubulin [PR01163] (39-50)
  IPR002453 Beta tubulin [PR01163] (74-92)
  IPR008280 Tubulin/FtsZ, C-terminal [SSF55307] (2-91)
  IPR018316 Tubulin/FtsZ, 2-layer sandwich domain [PF03953] (2-44)
  IPR023123 Tubulin, C-terminal [G3DSA:1.10.287.600] (36-105)
  IPR037103 Tubulin/FtsZ-like, C-terminal domain [G3DSA:3.30.1330.20] (1-35)

Sequence (105 aa):
SYFVEWIPNNVKTAVCDIPPRGLKMSST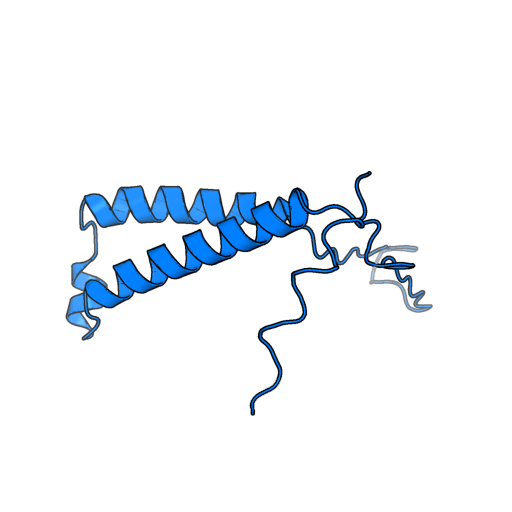FIGNSTAIQELFKRVSEQFTAMFRRKAFLHWYTGEGMDEMEFTEAESNMNDLVSEYQQYQDATAEDEGEVEGEEEEA

Organism: NCBI:txid282301

Radius of gyration: 20.46 Å; Cα contacts (8 Å, |Δi|>4): 37; chains: 1; bounding box: 41×43×52 Å

Mean predicted aligned error: 7.13 Å